Protein AF-A0A8S3K3K1-F1 (afdb_monomer_lite)

Sequence (170 aa):
GIIKNHTYSTDLSIAEFVHVPYSVFINIPDFLLLTAVPNFGFSDADWLAASPTPAGHIALLQGGDCNFAEKSIIVAKYNPLALLFCNDPIFSQPIIFSLAQTNELPALFLPYYLGQLPADAARNPSMNASVHINIDVLNTGTFPVGNMCADTPIEDITKTIVIGSHIDSV

Structure (mmCIF, N/CA/C/O backbone):
data_AF-A0A8S3K3K1-F1
#
_entry.id   AF-A0A8S3K3K1-F1
#
loop_
_atom_site.group_PDB
_atom_site.id
_atom_site.type_symbol
_atom_site.label_atom_id
_atom_site.label_alt_id
_atom_site.label_comp_id
_atom_site.label_asym_id
_atom_site.label_entity_id
_atom_site.label_seq_id
_atom_site.pdbx_PDB_ins_code
_atom_site.Cartn_x
_atom_site.Cartn_y
_atom_site.Cartn_z
_atom_site.occupancy
_atom_site.B_iso_or_equiv
_atom_site.auth_seq_id
_atom_site.auth_comp_id
_atom_site.auth_asym_id
_atom_site.auth_atom_id
_atom_site.pdbx_PDB_model_num
ATOM 1 N N . GLY A 1 1 ? 13.447 -15.127 -12.840 1.00 61.44 1 GLY A N 1
ATOM 2 C CA . GLY A 1 1 ? 13.863 -14.254 -11.724 1.00 61.44 1 GLY A CA 1
ATOM 3 C C . GLY A 1 1 ? 13.961 -15.065 -10.448 1.00 61.44 1 GLY A C 1
ATOM 4 O O . GLY A 1 1 ? 13.522 -16.209 -10.446 1.00 61.44 1 GLY A O 1
ATOM 5 N N . ILE A 1 2 ? 14.541 -14.499 -9.389 1.00 69.69 2 ILE A N 1
ATOM 6 C CA . ILE A 1 2 ? 14.486 -15.084 -8.040 1.00 69.69 2 ILE A CA 1
ATOM 7 C C . ILE A 1 2 ? 13.065 -14.862 -7.511 1.00 69.69 2 ILE A C 1
ATOM 9 O O . ILE A 1 2 ? 12.615 -13.721 -7.475 1.00 69.69 2 ILE A O 1
ATOM 13 N N . ILE A 1 3 ? 12.364 -15.931 -7.131 1.00 73.81 3 ILE A N 1
ATOM 14 C 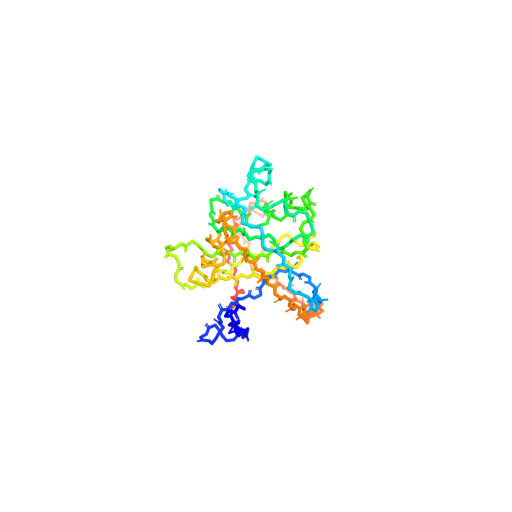CA . ILE A 1 3 ? 11.043 -15.848 -6.493 1.00 73.81 3 ILE A CA 1
ATOM 15 C C . ILE A 1 3 ? 11.252 -15.998 -4.987 1.00 73.81 3 ILE A C 1
ATOM 17 O O . ILE A 1 3 ? 11.910 -16.943 -4.549 1.00 73.81 3 ILE A O 1
ATOM 21 N N . LYS A 1 4 ? 10.711 -15.062 -4.205 1.00 81.25 4 LYS A N 1
ATOM 22 C CA . LYS A 1 4 ? 10.647 -15.144 -2.744 1.00 81.25 4 LYS A CA 1
ATOM 23 C C . LYS A 1 4 ? 9.189 -15.074 -2.315 1.00 81.25 4 LYS A C 1
ATOM 25 O O . LYS A 1 4 ? 8.456 -14.212 -2.789 1.00 81.25 4 LYS A O 1
ATOM 30 N N . ASN A 1 5 ? 8.804 -15.988 -1.434 1.00 82.81 5 ASN A N 1
ATOM 31 C CA . ASN A 1 5 ? 7.484 -16.006 -0.817 1.00 82.81 5 ASN A CA 1
ATOM 32 C C . ASN A 1 5 ? 7.584 -15.350 0.557 1.00 82.81 5 ASN A C 1
ATOM 34 O O . ASN A 1 5 ? 8.574 -15.569 1.255 1.00 82.81 5 ASN A O 1
ATOM 38 N N . HIS A 1 6 ? 6.553 -14.597 0.927 1.00 84.62 6 HIS A N 1
ATOM 39 C CA . HIS A 1 6 ? 6.441 -13.941 2.225 1.00 84.62 6 HIS A CA 1
ATOM 40 C C . HIS A 1 6 ? 5.136 -14.347 2.901 1.00 84.62 6 HIS A C 1
ATOM 42 O O . HIS A 1 6 ? 4.143 -14.616 2.221 1.00 84.62 6 HIS A O 1
ATOM 48 N N . THR A 1 7 ? 5.144 -14.403 4.229 1.00 80.06 7 THR A N 1
ATOM 49 C CA . THR A 1 7 ? 4.053 -14.975 5.024 1.00 80.06 7 THR A CA 1
ATOM 50 C C . THR A 1 7 ? 3.266 -13.901 5.770 1.00 80.06 7 THR A C 1
ATOM 52 O O . THR A 1 7 ? 3.830 -13.100 6.518 1.00 80.06 7 THR A O 1
ATOM 55 N N . TYR A 1 8 ? 1.942 -13.927 5.603 1.00 80.94 8 TYR A N 1
ATOM 56 C CA . TYR A 1 8 ? 1.001 -13.207 6.460 1.00 80.94 8 TYR A CA 1
ATOM 57 C C . TYR A 1 8 ? 0.686 -14.027 7.717 1.00 80.94 8 TYR A C 1
ATOM 59 O O . TYR A 1 8 ? 0.505 -15.242 7.636 1.00 80.94 8 TYR A O 1
ATOM 67 N N . SER A 1 9 ? 0.564 -13.358 8.863 1.00 77.12 9 SER A N 1
ATOM 68 C CA . SER A 1 9 ? 0.055 -13.941 10.106 1.00 77.12 9 SER A CA 1
ATOM 69 C C . SER A 1 9 ? -0.672 -12.875 10.926 1.00 77.12 9 SER A C 1
ATOM 71 O O . SER A 1 9 ? -0.334 -11.695 10.858 1.00 77.12 9 SER A O 1
ATOM 73 N N . THR A 1 10 ? -1.651 -13.287 11.731 1.00 73.81 10 THR A N 1
ATOM 74 C CA . THR A 1 10 ? -2.230 -12.436 12.785 1.00 73.81 10 THR A CA 1
ATOM 75 C C . THR A 1 10 ? -1.318 -12.343 14.012 1.00 73.81 10 THR A C 1
ATOM 77 O O . THR A 1 10 ? -1.485 -11.450 14.832 1.00 73.81 10 THR A O 1
ATOM 80 N N . ASP A 1 11 ? -0.349 -13.254 14.149 1.00 75.06 11 ASP A N 1
ATOM 81 C CA . ASP A 1 11 ? 0.720 -13.168 15.144 1.00 75.06 11 ASP A CA 1
ATOM 82 C C . ASP A 1 11 ? 1.862 -12.299 14.595 1.00 75.06 11 ASP A C 1
ATOM 84 O O . ASP A 1 11 ? 2.607 -12.725 13.704 1.00 75.06 11 ASP A O 1
ATOM 88 N N . LEU A 1 12 ? 2.010 -11.085 15.139 1.00 72.38 12 LEU A N 1
ATOM 89 C CA . LEU A 1 12 ? 3.034 -10.114 14.733 1.00 72.38 12 LEU A CA 1
ATOM 90 C C . LEU A 1 12 ? 4.473 -10.621 14.919 1.00 72.38 12 LEU A C 1
ATOM 92 O O . LEU A 1 12 ? 5.385 -10.078 14.302 1.00 72.38 12 LEU A O 1
ATOM 96 N N . SER A 1 13 ? 4.700 -11.658 15.734 1.00 73.88 13 SER A N 1
ATOM 97 C CA . SER A 1 13 ? 6.027 -12.272 15.875 1.00 73.88 13 SER A CA 1
ATOM 98 C C . SER A 1 13 ? 6.419 -13.154 14.680 1.00 73.88 13 SER A C 1
ATOM 100 O O . SER A 1 13 ? 7.598 -13.466 14.510 1.00 73.88 13 SER A O 1
ATOM 102 N N . ILE A 1 14 ? 5.445 -13.530 13.842 1.00 79.00 14 ILE A N 1
ATOM 103 C CA . ILE A 1 14 ? 5.609 -14.416 12.678 1.00 79.00 14 ILE A CA 1
ATOM 104 C C . ILE A 1 14 ? 5.291 -13.680 11.366 1.00 79.00 14 ILE A C 1
ATOM 106 O O . ILE A 1 14 ? 5.787 -14.058 10.306 1.00 79.00 14 ILE A O 1
ATOM 110 N N . ALA A 1 15 ? 4.461 -12.637 11.415 1.00 79.75 15 ALA A N 1
ATOM 111 C CA . ALA A 1 15 ? 4.045 -11.879 10.241 1.00 79.75 15 ALA A CA 1
ATOM 112 C C . ALA A 1 15 ? 5.223 -11.133 9.585 1.00 79.75 15 ALA A C 1
ATOM 114 O O . ALA A 1 15 ? 5.856 -10.277 10.203 1.00 79.75 15 ALA A O 1
ATOM 115 N N . GLU A 1 16 ? 5.483 -11.395 8.301 1.00 83.69 16 GLU A N 1
ATOM 116 C CA . GLU A 1 16 ? 6.454 -10.617 7.515 1.00 83.69 16 GLU A CA 1
ATOM 117 C C . GLU A 1 16 ? 5.836 -9.342 6.929 1.00 83.69 16 GLU A C 1
ATOM 119 O O . GLU A 1 16 ? 6.555 -8.420 6.557 1.00 83.69 16 GLU A O 1
ATOM 124 N N . PHE A 1 17 ? 4.508 -9.281 6.843 1.00 86.00 17 PHE A N 1
ATOM 125 C CA . PHE A 1 17 ? 3.734 -8.117 6.428 1.00 86.00 17 PHE A CA 1
ATOM 126 C C . PHE A 1 17 ? 2.368 -8.129 7.119 1.00 86.00 17 PHE A C 1
ATOM 128 O O . PHE A 1 17 ? 1.911 -9.176 7.584 1.00 86.00 17 PHE A O 1
ATOM 135 N N . VAL A 1 18 ? 1.706 -6.973 7.176 1.00 84.75 18 VAL A N 1
ATOM 136 C CA . VAL A 1 18 ? 0.403 -6.831 7.838 1.00 84.75 18 VAL A CA 1
ATOM 137 C C . VAL A 1 18 ? -0.683 -6.393 6.863 1.00 84.75 18 VAL A C 1
ATOM 139 O O . VAL A 1 18 ? -0.440 -5.704 5.868 1.00 84.75 18 VAL A O 1
ATOM 142 N N . HIS A 1 19 ? -1.903 -6.829 7.162 1.00 83.94 19 HIS A N 1
ATOM 143 C CA . HIS A 1 19 ? -3.105 -6.388 6.472 1.00 83.94 19 HIS A CA 1
ATOM 144 C C . HIS A 1 19 ? -3.405 -4.932 6.836 1.00 83.94 19 HIS A C 1
ATOM 146 O O . HIS A 1 19 ? -3.263 -4.538 7.994 1.00 83.94 19 HIS A O 1
ATOM 152 N N . VAL A 1 20 ? -3.859 -4.150 5.859 1.00 84.69 20 VAL A N 1
ATOM 153 C CA . VAL A 1 20 ? -4.271 -2.763 6.077 1.00 84.69 20 VAL A CA 1
ATOM 154 C C . VAL A 1 20 ? -5.790 -2.717 6.301 1.00 84.69 20 VAL A C 1
ATOM 156 O O . VAL A 1 20 ? -6.539 -3.073 5.395 1.00 84.69 20 VAL A O 1
ATOM 159 N N . PRO A 1 21 ? -6.287 -2.284 7.473 1.00 83.88 21 PRO A N 1
ATOM 160 C CA . PRO A 1 21 ? -7.703 -2.011 7.701 1.00 83.88 21 PRO A CA 1
ATOM 161 C C . PRO A 1 21 ? -8.346 -1.197 6.568 1.00 83.88 21 PRO A C 1
ATOM 163 O O . PRO A 1 21 ? -7.770 -0.215 6.093 1.00 83.88 21 PRO A O 1
ATOM 166 N N . TYR A 1 22 ? -9.556 -1.608 6.175 1.00 84.56 22 TYR A N 1
ATOM 167 C CA . TYR A 1 22 ? -10.318 -1.092 5.025 1.00 84.56 22 TYR A CA 1
ATOM 168 C C . TYR A 1 22 ? -9.695 -1.363 3.643 1.00 84.56 22 TYR A C 1
ATOM 170 O O . TYR A 1 22 ? -10.140 -0.801 2.645 1.00 84.56 22 TYR A O 1
ATOM 178 N N . SER A 1 23 ? -8.695 -2.244 3.558 1.00 87.75 23 SER A N 1
ATOM 179 C CA . SER A 1 23 ? -8.302 -2.895 2.305 1.00 87.75 23 SER A CA 1
ATOM 180 C C . SER A 1 23 ? -9.440 -3.768 1.768 1.00 87.75 23 SER A C 1
ATOM 182 O O . SER A 1 23 ? -10.241 -4.307 2.537 1.00 87.75 23 SER A O 1
ATOM 184 N N . VAL A 1 24 ? -9.505 -3.919 0.445 1.00 88.44 24 VAL A N 1
ATOM 185 C CA . VAL A 1 24 ? -10.489 -4.777 -0.224 1.00 88.44 24 VAL A CA 1
ATOM 186 C C . VAL A 1 24 ? -9.840 -6.027 -0.818 1.00 88.44 24 VAL A C 1
ATOM 188 O O . VAL A 1 24 ? -8.622 -6.111 -0.985 1.00 88.44 24 VAL A O 1
ATOM 191 N N . PHE A 1 25 ? -10.679 -7.008 -1.142 1.00 89.75 25 PHE A N 1
ATOM 192 C CA . PHE A 1 25 ? -10.269 -8.254 -1.781 1.00 89.75 25 PHE A CA 1
ATOM 193 C C . PHE A 1 25 ? -9.598 -8.015 -3.142 1.00 89.75 25 PHE A C 1
ATOM 195 O O . PHE A 1 25 ? -10.075 -7.217 -3.951 1.00 89.75 25 PHE A O 1
ATOM 202 N N . ILE A 1 26 ? -8.543 -8.781 -3.426 1.00 90.88 26 ILE A N 1
ATOM 203 C CA . ILE A 1 26 ? -7.951 -8.884 -4.763 1.00 90.88 26 ILE A CA 1
ATOM 204 C C . ILE A 1 26 ? -7.406 -10.285 -4.997 1.00 90.88 26 ILE A C 1
ATOM 206 O O . ILE A 1 26 ? -6.728 -10.850 -4.146 1.00 90.88 26 ILE A O 1
ATOM 210 N N . ASN A 1 27 ? -7.651 -10.814 -6.191 1.00 89.56 27 ASN A N 1
ATOM 211 C CA . ASN A 1 27 ? -7.041 -12.048 -6.660 1.00 89.56 27 ASN A CA 1
ATOM 212 C C . ASN A 1 27 ? -6.621 -11.863 -8.117 1.00 89.56 27 ASN A C 1
ATOM 214 O O . ASN A 1 27 ? -7.445 -11.978 -9.026 1.00 89.56 27 ASN A O 1
ATOM 218 N N . ILE A 1 28 ? -5.349 -11.525 -8.325 1.00 86.31 28 ILE A N 1
ATOM 219 C CA . ILE A 1 28 ? -4.774 -11.378 -9.661 1.00 86.31 28 ILE A CA 1
ATOM 220 C C . ILE A 1 28 ? -3.753 -12.496 -9.842 1.00 86.31 28 ILE A C 1
ATOM 222 O O . ILE A 1 28 ? -2.728 -12.446 -9.178 1.00 86.31 28 ILE A O 1
ATOM 226 N N . PRO A 1 29 ? -3.993 -13.485 -10.721 1.00 85.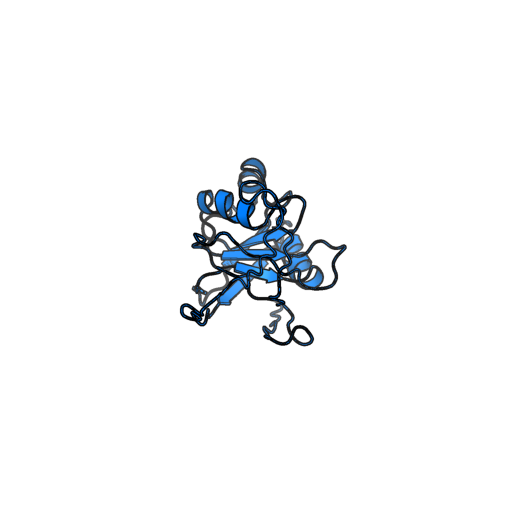88 29 PRO A N 1
ATOM 227 C CA . PRO A 1 29 ? -3.129 -14.664 -10.839 1.00 85.88 29 PRO A CA 1
ATOM 228 C C . PRO A 1 29 ? -1.762 -14.365 -11.478 1.00 85.88 29 PRO A C 1
ATOM 230 O O . PRO A 1 29 ? -0.851 -15.191 -11.403 1.00 85.88 29 PRO A O 1
ATOM 233 N N . ASP A 1 30 ? -1.626 -13.203 -12.116 1.00 90.88 30 ASP A N 1
ATOM 234 C CA . ASP A 1 30 ? -0.437 -12.790 -12.850 1.00 90.88 30 ASP A CA 1
ATOM 235 C C . ASP A 1 30 ? 0.473 -11.877 -12.019 1.00 90.88 30 ASP A C 1
ATOM 237 O O . ASP A 1 30 ? 0.044 -11.147 -11.123 1.00 90.88 30 ASP A O 1
ATOM 241 N N . PHE A 1 31 ? 1.761 -11.869 -12.368 1.00 90.88 31 PHE A N 1
ATOM 242 C CA . PHE A 1 31 ? 2.697 -10.876 -11.853 1.00 90.88 31 PHE A CA 1
ATOM 243 C C . PHE A 1 31 ? 2.436 -9.525 -12.518 1.00 90.88 31 PHE A C 1
ATOM 245 O O . PHE A 1 31 ? 2.598 -9.377 -13.730 1.00 90.88 31 PHE A O 1
ATOM 252 N N . LEU A 1 32 ? 2.095 -8.525 -11.711 1.00 92.19 32 LEU A N 1
ATOM 253 C CA . LEU A 1 32 ? 1.880 -7.157 -12.161 1.00 92.19 32 LEU A CA 1
ATOM 254 C C . LEU A 1 32 ? 3.104 -6.295 -11.907 1.00 92.19 32 LEU A C 1
ATOM 256 O O . LEU A 1 32 ? 3.779 -6.448 -10.889 1.00 92.19 32 LEU A O 1
ATOM 260 N N . LEU A 1 33 ? 3.370 -5.358 -12.816 1.00 93.75 33 LEU A N 1
ATOM 261 C CA . LEU A 1 33 ? 4.440 -4.382 -12.647 1.00 93.75 33 LEU A CA 1
ATOM 262 C C . LEU A 1 33 ? 4.219 -3.531 -11.393 1.00 93.75 33 LEU A C 1
ATOM 264 O O . LEU A 1 33 ? 3.102 -3.118 -11.075 1.00 93.75 33 LEU A O 1
ATOM 268 N N . LEU A 1 34 ? 5.322 -3.269 -10.701 1.00 94.62 34 LEU A N 1
ATOM 269 C CA . LEU A 1 34 ? 5.395 -2.307 -9.617 1.00 94.62 34 LEU A CA 1
ATOM 270 C C . LEU A 1 34 ? 5.700 -0.920 -10.160 1.00 94.62 34 LEU A C 1
ATOM 272 O O . LEU A 1 34 ? 6.581 -0.741 -10.997 1.00 94.62 34 LEU A O 1
ATOM 276 N N . THR A 1 35 ? 5.023 0.065 -9.593 1.00 95.19 35 THR A N 1
ATOM 277 C CA . THR A 1 35 ? 5.328 1.479 -9.758 1.00 95.19 35 THR A CA 1
ATOM 278 C C . THR A 1 35 ? 5.713 2.049 -8.401 1.00 95.19 35 THR A C 1
ATOM 280 O O . THR A 1 35 ? 4.870 2.149 -7.512 1.00 95.19 35 THR A O 1
ATOM 283 N N . ALA A 1 36 ? 6.979 2.422 -8.218 1.00 94.50 36 ALA A N 1
ATOM 284 C CA . ALA A 1 36 ? 7.404 3.120 -7.009 1.00 94.50 36 ALA A CA 1
ATOM 285 C C . ALA A 1 36 ? 7.046 4.606 -7.116 1.00 94.50 36 ALA A C 1
ATOM 287 O O . ALA A 1 36 ? 7.547 5.309 -7.995 1.00 94.50 36 ALA A O 1
ATOM 288 N N . VAL A 1 37 ? 6.201 5.087 -6.206 1.00 93.88 37 VAL A N 1
ATOM 289 C CA . VAL A 1 37 ? 5.794 6.493 -6.168 1.00 93.88 37 VAL A CA 1
ATOM 290 C C . VAL A 1 37 ? 6.839 7.296 -5.376 1.00 93.88 37 VAL A C 1
ATOM 292 O O . VAL A 1 37 ? 7.167 6.919 -4.243 1.00 93.88 37 VAL A O 1
ATOM 295 N N . PRO A 1 38 ? 7.415 8.369 -5.947 1.00 91.44 38 PRO A N 1
ATOM 296 C CA . PRO A 1 38 ? 8.381 9.217 -5.251 1.00 91.44 38 PRO A CA 1
ATOM 297 C C . PRO A 1 38 ? 7.729 10.030 -4.120 1.00 91.44 38 PRO A C 1
ATOM 299 O O . PRO A 1 38 ? 6.508 10.108 -4.017 1.00 91.44 38 PRO A O 1
ATOM 302 N N . ASN A 1 39 ? 8.564 10.606 -3.246 1.00 90.00 39 ASN A N 1
ATOM 303 C CA . ASN A 1 39 ? 8.182 11.522 -2.157 1.00 90.00 39 ASN A CA 1
ATOM 304 C C . ASN A 1 39 ? 6.899 11.120 -1.401 1.00 90.00 39 ASN A C 1
ATOM 306 O O . ASN A 1 39 ? 6.016 11.935 -1.146 1.00 90.00 39 ASN A O 1
ATOM 310 N N . PHE A 1 40 ? 6.785 9.834 -1.056 1.00 88.88 40 PHE A N 1
ATOM 311 C CA . PHE A 1 40 ? 5.686 9.276 -0.259 1.00 88.88 40 PHE A CA 1
ATOM 312 C C . PHE A 1 40 ? 4.291 9.285 -0.916 1.00 88.88 40 PHE A C 1
ATOM 314 O O . PHE A 1 40 ? 3.350 8.793 -0.284 1.00 88.88 40 PHE A O 1
ATOM 321 N N . GLY A 1 41 ? 4.154 9.783 -2.153 1.00 89.44 41 GLY A N 1
ATOM 322 C CA . GLY A 1 41 ? 2.900 9.831 -2.915 1.00 89.44 41 GLY A CA 1
ATOM 323 C C . GLY A 1 41 ? 1.865 10.814 -2.371 1.00 89.44 41 GLY A C 1
ATOM 324 O O . GLY A 1 41 ? 0.668 10.519 -2.401 1.00 89.44 41 GLY A O 1
ATOM 325 N N . PHE A 1 42 ? 2.311 11.953 -1.834 1.00 88.12 42 PHE A N 1
ATOM 326 C CA . PHE A 1 42 ? 1.421 12.917 -1.183 1.00 88.12 42 PHE A CA 1
ATOM 327 C C . PHE A 1 42 ? 0.830 13.956 -2.136 1.00 88.12 42 PHE A C 1
ATOM 329 O O . PHE A 1 42 ? -0.240 14.494 -1.873 1.00 88.12 42 PHE A O 1
ATOM 336 N N . SER A 1 43 ? 1.508 14.265 -3.234 1.00 91.75 43 SER A N 1
ATOM 337 C CA . SER A 1 43 ? 1.069 15.291 -4.175 1.00 91.75 43 SER A CA 1
ATOM 338 C C . SER A 1 43 ? 0.763 14.696 -5.539 1.00 91.75 43 SER A C 1
ATOM 340 O O . SER A 1 43 ? 1.357 13.694 -5.933 1.00 91.75 43 SER A O 1
ATOM 342 N N . ASP A 1 44 ? -0.111 15.346 -6.312 1.00 92.81 44 ASP A N 1
ATOM 343 C CA . ASP A 1 44 ? -0.363 14.943 -7.700 1.00 92.81 44 ASP A CA 1
ATOM 344 C C . ASP A 1 44 ? 0.949 14.915 -8.527 1.00 92.81 44 ASP A C 1
ATOM 346 O O . ASP A 1 44 ? 1.106 14.096 -9.433 1.00 92.81 44 ASP A O 1
ATOM 350 N N . ALA A 1 45 ? 1.930 15.762 -8.183 1.00 94.50 45 ALA A N 1
ATOM 351 C CA . ALA A 1 45 ? 3.250 15.775 -8.814 1.00 94.50 45 ALA A CA 1
ATOM 352 C C . ALA A 1 45 ? 4.031 14.472 -8.587 1.00 94.50 45 ALA A C 1
ATOM 354 O O . ALA A 1 45 ? 4.703 14.005 -9.504 1.00 94.50 45 ALA A O 1
ATOM 355 N N . ASP A 1 46 ? 3.908 13.855 -7.411 1.00 93.81 46 ASP A N 1
ATOM 356 C CA . ASP A 1 46 ? 4.592 12.599 -7.094 1.00 93.81 46 ASP A CA 1
ATOM 357 C C . ASP A 1 46 ? 4.063 11.452 -7.951 1.00 93.81 46 ASP A C 1
ATOM 359 O O . ASP A 1 46 ? 4.824 10.691 -8.545 1.00 93.81 46 ASP A O 1
ATOM 363 N N . TRP A 1 47 ? 2.742 11.369 -8.078 1.00 93.94 47 TRP A N 1
ATOM 364 C CA . TRP A 1 47 ? 2.076 10.359 -8.893 1.00 93.94 47 TRP A CA 1
ATOM 365 C C . TRP A 1 47 ? 2.346 10.533 -10.389 1.00 93.94 47 TRP A C 1
ATOM 367 O O . TRP A 1 47 ? 2.510 9.546 -11.103 1.00 93.94 47 TRP A O 1
ATOM 377 N N . LEU A 1 48 ? 2.428 11.778 -10.865 1.00 94.62 48 LEU A N 1
ATOM 378 C CA . LEU A 1 48 ? 2.789 12.091 -12.250 1.00 94.62 48 LEU A CA 1
ATOM 379 C C . LEU A 1 48 ? 4.274 11.840 -12.550 1.00 94.62 48 LEU A C 1
ATOM 381 O O . LEU A 1 48 ? 4.622 11.562 -13.695 1.00 94.62 48 LEU A O 1
ATOM 385 N N . ALA A 1 49 ? 5.143 11.935 -11.541 1.00 93.94 49 ALA A N 1
ATOM 386 C CA . ALA A 1 49 ? 6.570 11.643 -11.657 1.00 93.94 49 ALA A CA 1
ATOM 387 C C . ALA A 1 49 ? 6.897 10.143 -11.536 1.00 93.94 49 ALA A C 1
ATOM 389 O O . ALA A 1 49 ? 8.041 9.746 -11.772 1.00 93.94 49 ALA A O 1
ATOM 390 N N . ALA A 1 50 ? 5.924 9.307 -11.166 1.00 92.94 50 ALA A N 1
ATOM 391 C CA . ALA A 1 50 ? 6.114 7.871 -11.052 1.00 92.94 50 ALA A CA 1
ATOM 392 C C . ALA A 1 50 ? 6.317 7.225 -12.436 1.00 92.94 50 ALA A C 1
ATOM 394 O O . ALA A 1 50 ? 5.579 7.492 -13.388 1.00 92.94 50 ALA A O 1
ATOM 395 N N . SER A 1 51 ? 7.329 6.361 -12.539 1.00 88.94 51 SER A N 1
ATOM 396 C CA . SER A 1 51 ? 7.676 5.642 -13.766 1.00 88.94 51 SER A CA 1
ATOM 397 C C . SER A 1 51 ? 7.937 4.167 -13.443 1.00 88.94 51 SER A C 1
ATOM 399 O O . SER A 1 51 ? 8.822 3.901 -12.627 1.00 88.94 51 SER A O 1
ATOM 401 N N . PRO A 1 52 ? 7.231 3.208 -14.076 1.00 89.75 52 PRO A N 1
ATOM 402 C CA . PRO A 1 52 ? 6.157 3.399 -15.065 1.00 89.75 52 PRO A CA 1
ATOM 403 C C . PRO A 1 52 ? 4.914 4.089 -14.473 1.00 89.75 52 PRO A C 1
ATOM 405 O O . PRO A 1 52 ? 4.843 4.298 -13.269 1.00 89.75 52 PRO A O 1
ATOM 408 N N . THR A 1 53 ? 3.939 4.482 -15.302 1.00 92.00 53 THR A N 1
ATOM 409 C CA . THR A 1 53 ? 2.723 5.141 -14.791 1.00 92.00 53 THR A CA 1
ATOM 410 C C . THR A 1 53 ? 1.961 4.206 -13.840 1.00 92.00 53 THR A C 1
ATOM 412 O O . THR A 1 53 ? 1.850 3.024 -14.164 1.00 92.00 53 THR A O 1
ATOM 415 N N . PRO A 1 54 ? 1.362 4.694 -12.739 1.00 94.12 54 PRO A N 1
ATOM 416 C CA . PRO A 1 54 ? 0.676 3.839 -11.759 1.00 94.12 54 PRO A CA 1
ATOM 417 C C . PRO A 1 54 ? -0.567 3.105 -12.286 1.00 94.12 54 PRO A C 1
ATOM 419 O O . PRO A 1 54 ? -0.961 2.084 -11.723 1.00 94.12 54 PRO A O 1
ATOM 422 N N . ALA A 1 55 ? -1.195 3.619 -13.347 1.00 95.75 55 ALA A N 1
ATOM 423 C CA . ALA A 1 55 ? -2.438 3.079 -13.886 1.00 95.75 55 ALA A CA 1
ATOM 424 C C . ALA A 1 55 ? -2.279 1.619 -14.337 1.00 95.75 55 ALA A C 1
ATOM 426 O O . ALA A 1 55 ? -1.429 1.310 -15.170 1.00 95.75 55 ALA A O 1
ATOM 427 N N . GLY A 1 56 ? -3.114 0.725 -13.798 1.00 93.50 56 GLY A N 1
ATOM 428 C CA . GLY A 1 56 ? -3.054 -0.709 -14.106 1.00 93.50 56 GLY A CA 1
ATOM 429 C C . GLY A 1 56 ? -1.891 -1.462 -13.442 1.00 93.50 56 GLY A C 1
ATOM 430 O O . GLY A 1 56 ? -1.679 -2.634 -13.742 1.00 93.50 56 GLY A O 1
ATOM 431 N N . HIS A 1 57 ? -1.141 -0.818 -12.545 1.00 94.50 57 HIS A N 1
ATOM 432 C CA . HIS A 1 57 ? 0.010 -1.392 -11.847 1.00 94.50 57 HIS A CA 1
ATOM 433 C C . HIS A 1 57 ? -0.213 -1.455 -10.333 1.00 94.50 57 HIS A C 1
ATOM 435 O O . HIS A 1 57 ? -1.172 -0.901 -9.793 1.00 94.50 57 HIS A O 1
ATOM 441 N N . ILE A 1 58 ? 0.697 -2.133 -9.634 1.00 94.62 58 ILE A N 1
ATOM 442 C CA . ILE A 1 58 ? 0.770 -2.083 -8.174 1.00 94.62 58 ILE A CA 1
ATOM 443 C C . ILE A 1 58 ? 1.577 -0.848 -7.783 1.00 94.62 58 ILE A C 1
ATOM 445 O O . ILE A 1 58 ? 2.757 -0.747 -8.125 1.00 94.62 58 ILE A O 1
ATOM 449 N N . ALA A 1 59 ? 0.966 0.090 -7.064 1.00 95.12 59 ALA A N 1
ATOM 450 C CA . ALA A 1 59 ? 1.671 1.267 -6.574 1.00 95.12 59 ALA A CA 1
ATOM 451 C C . ALA A 1 59 ? 2.351 0.958 -5.236 1.00 95.12 59 ALA A C 1
ATOM 453 O O . ALA A 1 59 ? 1.710 0.492 -4.295 1.00 95.12 59 ALA A O 1
ATOM 454 N N . LEU A 1 60 ? 3.649 1.238 -5.145 1.00 93.88 60 LEU A N 1
ATOM 455 C CA . LEU A 1 60 ? 4.427 1.128 -3.919 1.00 93.88 60 LEU A CA 1
ATOM 456 C C . LEU A 1 60 ? 4.708 2.522 -3.366 1.00 93.88 60 LEU A C 1
ATOM 458 O O . LEU A 1 60 ? 5.327 3.353 -4.033 1.00 93.88 60 LEU A O 1
ATOM 462 N N . LEU A 1 61 ? 4.274 2.756 -2.131 1.00 91.88 61 LEU A N 1
ATOM 463 C CA . LEU A 1 61 ? 4.434 4.011 -1.410 1.00 91.88 61 LEU A CA 1
ATOM 464 C C . LEU A 1 61 ? 5.257 3.788 -0.153 1.00 91.88 61 LEU A C 1
ATOM 466 O O . LEU A 1 61 ? 5.040 2.827 0.574 1.00 91.88 61 LEU A O 1
ATOM 470 N N . GLN A 1 62 ? 6.153 4.713 0.155 1.00 87.31 62 GLN A N 1
ATOM 471 C CA . GLN A 1 62 ? 6.834 4.720 1.444 1.00 87.31 62 GLN A CA 1
ATOM 472 C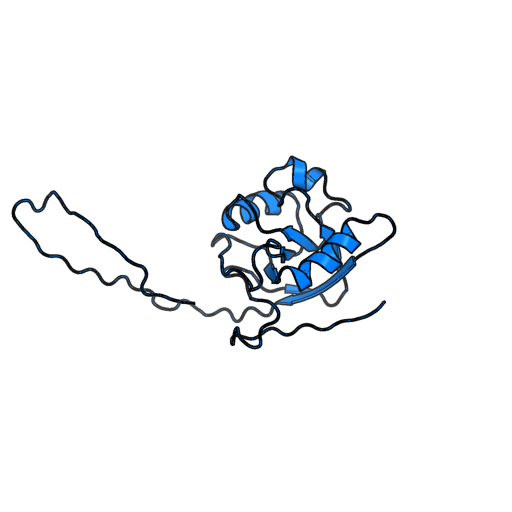 C . GLN A 1 62 ? 5.987 5.475 2.485 1.00 87.31 62 GLN A C 1
ATOM 474 O O . GLN A 1 62 ? 5.304 6.450 2.152 1.00 87.31 62 GLN A O 1
ATOM 479 N N . GLY A 1 63 ? 5.996 5.015 3.736 1.00 79.69 63 GLY A N 1
ATOM 480 C CA . GLY A 1 63 ? 5.503 5.752 4.898 1.00 79.69 63 GLY A CA 1
ATOM 481 C C . GLY A 1 63 ? 6.278 7.059 5.061 1.00 79.69 63 GLY A C 1
ATOM 482 O O . GLY A 1 63 ? 7.435 7.136 4.662 1.00 79.69 63 GLY A O 1
ATOM 483 N N . GLY A 1 64 ? 5.627 8.104 5.567 1.00 77.56 64 GLY A N 1
ATOM 484 C CA . GLY A 1 64 ? 6.227 9.436 5.650 1.00 77.56 64 GLY A CA 1
ATOM 485 C C . GLY A 1 64 ? 5.271 10.461 6.250 1.00 77.56 64 GLY A C 1
ATOM 486 O O . GLY A 1 64 ? 4.328 10.092 6.944 1.00 77.56 64 GLY A O 1
ATOM 487 N N . ASP A 1 65 ? 5.499 11.732 5.927 1.00 71.81 65 ASP A N 1
ATOM 488 C CA . ASP A 1 65 ? 4.954 12.910 6.626 1.00 71.81 65 ASP A CA 1
ATOM 489 C C . ASP A 1 65 ? 3.429 13.128 6.547 1.00 71.81 65 ASP A C 1
ATOM 491 O O . ASP A 1 65 ? 2.921 14.108 7.091 1.00 71.81 65 ASP A O 1
ATOM 495 N N . CYS A 1 66 ? 2.675 12.254 5.880 1.00 74.56 66 CYS A N 1
ATOM 496 C CA . CYS A 1 66 ? 1.230 12.402 5.707 1.00 74.56 66 CYS A CA 1
ATOM 497 C C . CYS A 1 66 ? 0.459 11.132 6.058 1.00 74.56 66 CYS A C 1
ATOM 499 O O . CYS A 1 66 ? 0.978 10.011 6.009 1.00 74.56 66 CYS A O 1
ATOM 501 N N . ASN A 1 67 ? -0.815 11.318 6.406 1.00 80.56 67 ASN A N 1
ATOM 502 C CA . ASN A 1 67 ? -1.668 10.229 6.849 1.00 80.56 67 ASN A CA 1
ATOM 503 C C . ASN A 1 67 ? -1.981 9.282 5.676 1.00 80.56 67 ASN A C 1
ATOM 505 O O . ASN A 1 67 ? -2.329 9.707 4.575 1.00 80.56 67 ASN A O 1
ATOM 509 N N . PHE A 1 68 ? -1.909 7.972 5.918 1.00 81.50 68 PHE A N 1
ATOM 510 C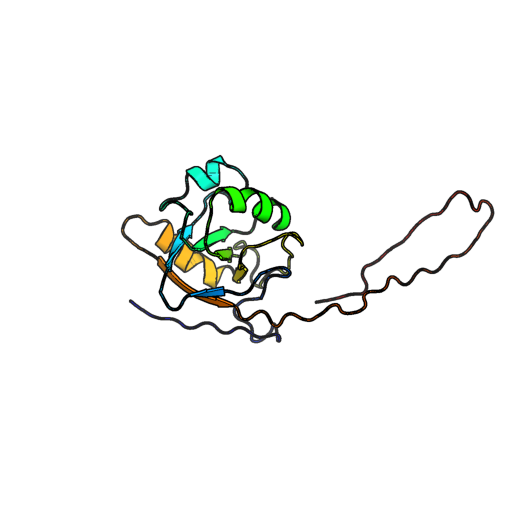 CA . PHE A 1 68 ? -2.265 6.942 4.942 1.00 81.50 68 PHE A CA 1
ATOM 511 C C . PHE A 1 68 ? -3.703 7.075 4.418 1.00 81.50 68 PHE A C 1
ATOM 513 O O . PHE A 1 68 ? -3.950 6.808 3.241 1.00 81.50 68 PHE A O 1
ATOM 520 N N . ALA A 1 69 ? -4.636 7.558 5.245 1.00 79.00 69 ALA A N 1
ATOM 521 C CA . ALA A 1 69 ? -5.996 7.857 4.806 1.00 79.00 69 ALA A CA 1
ATOM 522 C C . ALA A 1 69 ? -6.026 8.942 3.711 1.00 79.00 69 ALA A C 1
ATOM 524 O O . ALA A 1 69 ? -6.764 8.812 2.738 1.00 79.00 69 ALA A O 1
ATOM 525 N N . GLU A 1 70 ? -5.182 9.972 3.799 1.00 82.00 70 GLU A N 1
ATOM 526 C CA . GLU A 1 70 ? -5.099 11.036 2.787 1.00 82.00 70 GLU A CA 1
ATOM 527 C C . GLU A 1 70 ? -4.464 10.524 1.491 1.00 82.00 70 GLU A C 1
ATOM 529 O O . GLU A 1 70 ? -4.950 10.823 0.397 1.00 82.00 70 GLU A O 1
ATOM 534 N N . LYS A 1 71 ? -3.438 9.668 1.602 1.00 82.25 71 LYS A N 1
ATOM 535 C CA . LYS A 1 71 ? -2.834 8.988 0.444 1.00 82.25 71 LYS A CA 1
ATOM 536 C C . LYS A 1 71 ? -3.876 8.193 -0.342 1.00 82.25 71 LYS A C 1
ATOM 538 O O . LYS A 1 71 ? -3.856 8.224 -1.571 1.00 82.25 71 LYS A O 1
ATOM 543 N N . SER A 1 72 ? -4.808 7.542 0.364 1.00 76.38 72 SER A N 1
ATOM 544 C CA . SER A 1 72 ? -5.892 6.747 -0.235 1.00 76.38 72 SER A CA 1
ATOM 545 C C . SER A 1 72 ? -6.886 7.570 -1.072 1.00 76.38 72 SER A C 1
ATOM 547 O O . SER A 1 72 ? -7.508 7.040 -1.989 1.00 76.38 72 SER A O 1
ATOM 549 N N . ILE A 1 73 ? -6.989 8.881 -0.831 1.00 81.69 73 ILE A N 1
ATOM 550 C CA . ILE A 1 73 ? -7.874 9.773 -1.597 1.00 81.69 73 ILE A CA 1
ATOM 551 C C . ILE A 1 73 ? -7.227 10.170 -2.926 1.00 81.69 73 ILE A C 1
ATOM 553 O O . ILE A 1 73 ? -7.874 10.161 -3.972 1.00 81.69 73 ILE A O 1
ATOM 557 N N . ILE A 1 74 ? -5.943 10.532 -2.901 1.00 87.12 74 ILE A N 1
ATOM 558 C CA . ILE A 1 74 ? -5.233 11.001 -4.100 1.00 87.12 74 ILE A CA 1
ATOM 559 C C . ILE A 1 74 ? -4.995 9.844 -5.065 1.00 87.12 74 ILE A C 1
ATOM 561 O O . ILE A 1 74 ? -5.185 9.995 -6.272 1.00 87.12 74 ILE A O 1
ATOM 565 N N . VAL A 1 75 ? -4.629 8.679 -4.533 1.00 89.56 75 VAL A N 1
ATOM 566 C CA . VAL A 1 75 ? -4.275 7.507 -5.333 1.00 89.56 75 VAL A CA 1
ATOM 567 C C . VAL A 1 75 ? -5.387 7.038 -6.271 1.00 89.56 75 VAL A C 1
ATOM 569 O O . VAL A 1 75 ? -5.095 6.598 -7.383 1.00 89.56 75 VAL A O 1
ATOM 572 N N . ALA A 1 76 ? -6.654 7.189 -5.873 1.00 86.81 76 ALA A N 1
ATOM 573 C CA . ALA A 1 76 ? -7.797 6.775 -6.681 1.00 86.81 76 ALA A CA 1
ATOM 574 C C . ALA A 1 76 ? -7.811 7.460 -8.060 1.00 86.81 76 ALA A C 1
ATOM 576 O O . ALA A 1 76 ? -8.221 6.856 -9.043 1.00 86.81 76 ALA A O 1
ATOM 577 N N . LYS A 1 77 ? -7.281 8.687 -8.171 1.00 92.06 77 LYS A N 1
ATOM 578 C CA . LYS A 1 77 ? -7.183 9.421 -9.445 1.00 92.06 77 LYS A CA 1
ATOM 579 C C . LYS A 1 77 ? -6.249 8.757 -10.464 1.00 92.06 77 LYS A C 1
ATOM 581 O O . LYS A 1 77 ? -6.362 9.023 -11.658 1.00 92.06 77 LYS A O 1
ATOM 586 N N . TYR A 1 78 ? -5.305 7.943 -9.994 1.00 95.25 78 TYR A N 1
ATOM 587 C CA . TYR A 1 78 ? -4.230 7.360 -10.799 1.00 95.25 78 TYR A CA 1
ATOM 588 C C . TYR A 1 78 ? -4.469 5.890 -11.153 1.00 95.25 78 TYR A C 1
ATOM 590 O O . TYR A 1 78 ? -3.630 5.286 -11.818 1.00 95.25 78 TYR A O 1
ATOM 598 N N . ASN A 1 79 ? -5.616 5.331 -10.747 1.00 94.38 79 ASN A N 1
ATOM 599 C CA . ASN A 1 79 ? -6.090 3.990 -11.095 1.00 94.38 79 ASN A CA 1
ATOM 600 C C . ASN A 1 79 ? -5.065 2.843 -10.909 1.00 94.38 79 ASN A C 1
ATOM 602 O O . ASN A 1 79 ? -4.937 2.007 -11.815 1.00 94.38 79 ASN A O 1
ATOM 606 N N . PRO A 1 80 ? -4.310 2.759 -9.793 1.00 95.25 80 PRO A N 1
ATOM 607 C CA . PRO A 1 80 ? -3.544 1.549 -9.521 1.00 95.25 80 PRO A CA 1
ATOM 608 C C . PRO A 1 80 ? -4.476 0.380 -9.184 1.00 95.25 80 PRO A C 1
ATOM 610 O O . PRO A 1 80 ? -5.607 0.573 -8.747 1.00 95.25 80 PRO A O 1
ATOM 613 N N . LEU A 1 81 ? -3.980 -0.845 -9.361 1.00 94.75 81 LEU A N 1
ATOM 614 C CA . LEU A 1 81 ? -4.728 -2.068 -9.049 1.00 94.75 81 LEU A CA 1
ATOM 615 C C . LEU A 1 81 ? -4.627 -2.471 -7.576 1.00 94.75 81 LEU A C 1
ATOM 617 O O . LEU A 1 81 ? -5.543 -3.097 -7.055 1.00 94.75 81 LEU A O 1
ATOM 621 N N . ALA A 1 82 ? -3.520 -2.136 -6.913 1.00 93.62 82 ALA A N 1
ATOM 622 C CA . ALA A 1 82 ? -3.351 -2.308 -5.473 1.00 93.62 82 ALA A CA 1
ATOM 623 C C . ALA A 1 82 ? -2.254 -1.384 -4.936 1.00 93.62 82 ALA A C 1
ATOM 625 O O . ALA A 1 82 ? -1.474 -0.803 -5.700 1.00 93.62 82 ALA A O 1
ATOM 626 N N . LEU A 1 83 ? -2.175 -1.311 -3.611 1.00 92.94 83 LEU A N 1
ATOM 627 C CA . LEU A 1 83 ? -1.227 -0.508 -2.857 1.00 92.94 83 LEU A CA 1
ATOM 628 C C . LEU A 1 83 ? -0.320 -1.396 -2.010 1.00 92.94 83 LEU A C 1
ATOM 630 O O . LEU A 1 83 ? -0.776 -2.241 -1.241 1.00 92.94 83 LEU A O 1
ATOM 634 N N . LEU A 1 84 ? 0.981 -1.157 -2.108 1.00 92.56 84 LEU A N 1
ATOM 635 C CA . LEU A 1 84 ? 1.960 -1.652 -1.153 1.00 92.56 84 LEU A CA 1
ATOM 636 C C . LEU A 1 84 ? 2.531 -0.461 -0.408 1.00 92.56 84 LEU A C 1
ATOM 638 O O . LEU A 1 84 ? 3.213 0.385 -0.981 1.00 92.56 84 LEU A O 1
ATOM 642 N N . PHE A 1 85 ? 2.271 -0.403 0.883 1.00 91.31 85 PHE A N 1
ATOM 643 C CA . PHE A 1 85 ? 2.893 0.581 1.746 1.00 91.31 85 PHE A CA 1
ATOM 644 C C . PHE A 1 85 ? 4.151 -0.030 2.350 1.00 91.31 85 PHE A C 1
ATOM 646 O O . PHE A 1 85 ? 4.113 -1.135 2.870 1.00 91.31 85 PHE A O 1
ATOM 653 N N . CYS A 1 86 ? 5.273 0.663 2.260 1.00 89.50 86 CYS A N 1
ATOM 654 C CA . CYS A 1 86 ? 6.546 0.266 2.838 1.00 89.50 86 CYS A CA 1
ATOM 655 C C . CYS A 1 86 ? 6.854 1.176 4.019 1.00 89.50 86 CYS A C 1
ATOM 657 O O . CYS A 1 86 ? 6.630 2.382 3.941 1.00 89.50 86 CYS A O 1
ATOM 659 N N . ASN A 1 87 ? 7.388 0.621 5.098 1.00 86.19 87 ASN A N 1
ATOM 660 C CA . ASN A 1 87 ? 7.765 1.420 6.251 1.00 86.19 87 ASN A CA 1
ATOM 661 C C . ASN A 1 87 ? 8.912 2.403 5.970 1.00 86.19 87 ASN A C 1
ATOM 663 O O . ASN A 1 87 ? 9.682 2.222 5.030 1.00 86.19 87 ASN A O 1
ATOM 667 N N . ASP A 1 88 ? 9.048 3.424 6.813 1.00 80.62 88 ASP A N 1
ATOM 668 C CA . ASP A 1 88 ? 10.249 4.264 6.828 1.00 80.62 88 ASP A CA 1
ATOM 669 C C . ASP A 1 88 ? 11.443 3.475 7.427 1.00 80.62 88 ASP A C 1
ATOM 671 O O . ASP A 1 88 ? 11.229 2.659 8.331 1.00 80.62 88 ASP A O 1
ATOM 675 N N . PRO A 1 89 ? 12.690 3.668 6.938 1.00 80.06 89 PRO A N 1
ATOM 676 C CA . PRO A 1 89 ? 13.887 2.972 7.430 1.00 80.06 89 PRO A CA 1
ATOM 677 C C . PRO A 1 89 ? 14.124 3.055 8.940 1.00 80.06 89 PRO A C 1
ATOM 679 O O . PRO A 1 89 ? 14.822 2.201 9.487 1.00 80.06 89 PRO A O 1
ATOM 682 N N . ILE A 1 90 ? 13.577 4.064 9.618 1.00 79.94 90 ILE A N 1
ATOM 683 C CA . ILE A 1 90 ? 13.728 4.248 11.065 1.00 79.94 90 ILE A CA 1
ATOM 684 C C . ILE A 1 90 ? 12.901 3.209 11.846 1.00 79.94 90 ILE A C 1
ATOM 686 O O . ILE A 1 90 ? 13.228 2.886 12.990 1.00 79.94 90 ILE A O 1
ATOM 690 N N . PHE A 1 91 ? 11.864 2.630 11.234 1.00 73.81 91 PHE A N 1
ATOM 691 C CA . PHE A 1 91 ? 10.979 1.665 11.877 1.00 73.81 91 PHE A CA 1
ATOM 692 C C . PHE A 1 91 ? 11.261 0.233 11.403 1.00 73.81 91 PHE A C 1
ATOM 694 O O . PHE A 1 91 ? 11.077 -0.132 10.241 1.00 73.81 91 PHE A O 1
ATOM 701 N N . SER A 1 92 ? 11.672 -0.619 12.343 1.00 69.44 92 SER A N 1
ATOM 702 C CA . SER A 1 92 ? 12.012 -2.022 12.077 1.00 69.44 92 SER A CA 1
ATOM 703 C C . SER A 1 92 ? 10.800 -2.955 11.996 1.00 69.44 92 SER A C 1
ATOM 705 O O . SER A 1 92 ? 10.896 -4.015 11.379 1.00 69.44 92 SER A O 1
ATOM 707 N N . GLN A 1 93 ? 9.663 -2.573 12.586 1.00 69.44 93 GLN A N 1
ATOM 708 C CA . GLN A 1 93 ? 8.425 -3.358 12.593 1.00 69.44 93 GLN A CA 1
ATOM 709 C C . GLN A 1 93 ? 7.328 -2.688 11.769 1.00 69.44 93 GLN A C 1
ATOM 711 O O . GLN A 1 93 ? 7.298 -1.460 11.731 1.00 69.44 93 GLN A O 1
ATOM 716 N N . PRO A 1 94 ? 6.418 -3.459 11.144 1.00 67.69 94 PRO A N 1
ATOM 717 C CA . PRO A 1 94 ? 5.237 -2.921 10.484 1.00 67.69 94 PRO A CA 1
ATOM 718 C C . PRO A 1 94 ? 4.485 -1.896 11.349 1.00 67.69 94 PRO A C 1
ATOM 720 O O . PRO A 1 94 ? 4.158 -2.188 12.496 1.00 67.69 94 PRO A O 1
ATOM 723 N N . ILE A 1 95 ? 4.203 -0.705 10.811 1.00 71.62 95 ILE A N 1
ATOM 724 C CA . ILE A 1 95 ? 3.330 0.266 11.479 1.00 71.62 95 ILE A CA 1
ATOM 725 C C . ILE A 1 95 ? 1.890 -0.099 11.153 1.00 71.62 95 ILE A C 1
ATOM 727 O O . ILE A 1 95 ? 1.542 -0.352 9.999 1.00 71.62 95 ILE A O 1
ATOM 731 N N . ILE A 1 96 ? 1.050 -0.086 12.179 1.00 68.88 96 ILE A N 1
ATOM 732 C CA . ILE A 1 96 ? -0.381 -0.297 12.026 1.00 68.88 96 ILE A CA 1
ATOM 733 C C . ILE A 1 96 ? -1.035 1.054 11.733 1.00 68.88 96 ILE A C 1
ATOM 735 O O . ILE A 1 96 ? -0.874 2.012 12.486 1.00 68.88 96 ILE A O 1
ATOM 739 N N . PHE A 1 97 ? -1.779 1.134 10.636 1.00 76.25 97 PHE A N 1
ATOM 740 C CA . PHE A 1 97 ? -2.604 2.289 10.285 1.00 76.25 97 PHE A CA 1
ATOM 741 C C . PHE A 1 97 ? -3.897 1.825 9.626 1.00 76.25 97 PHE A C 1
ATOM 743 O O . PHE A 1 97 ? -4.084 0.636 9.413 1.00 76.25 97 PHE A O 1
ATOM 750 N N . SER A 1 98 ? -4.776 2.757 9.266 1.00 77.44 98 SER A N 1
ATOM 751 C CA . SER A 1 98 ? -5.977 2.471 8.477 1.00 77.44 98 SER A CA 1
ATOM 752 C C . SER A 1 98 ? -6.057 3.346 7.226 1.00 77.44 98 SER A C 1
ATOM 754 O O . SER A 1 98 ? -5.545 4.468 7.203 1.00 77.44 98 SER A O 1
ATOM 756 N N . LEU A 1 99 ? -6.680 2.818 6.170 1.00 83.44 99 LEU A N 1
ATOM 757 C CA . 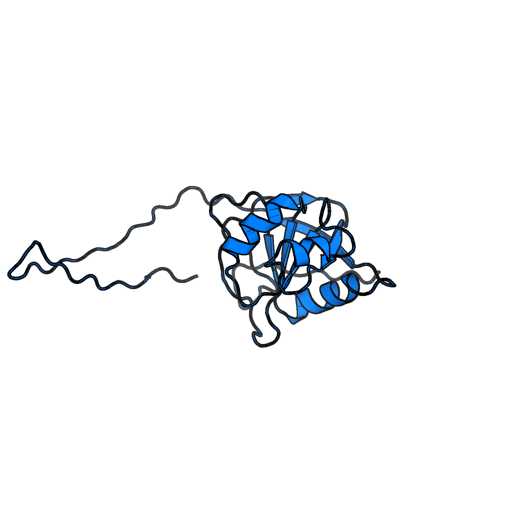LEU A 1 99 ? -7.123 3.635 5.037 1.00 83.44 99 LEU A CA 1
ATOM 758 C C . LEU A 1 99 ? -8.447 4.328 5.381 1.00 83.44 99 LEU A C 1
ATOM 760 O O . LEU A 1 99 ? -9.028 4.103 6.444 1.00 83.44 99 LEU A O 1
ATOM 764 N N . ALA A 1 100 ? -8.942 5.181 4.486 1.00 82.44 100 ALA A N 1
ATOM 765 C CA . ALA A 1 100 ? -10.295 5.703 4.628 1.00 82.44 100 ALA A CA 1
ATOM 766 C C . ALA A 1 100 ? -11.326 4.557 4.570 1.00 82.44 100 ALA A C 1
ATOM 768 O O . ALA A 1 100 ? -11.158 3.607 3.812 1.00 82.44 100 ALA A O 1
ATOM 769 N N . GLN A 1 101 ? -12.432 4.666 5.314 1.00 80.94 101 GLN A N 1
ATOM 770 C CA . GLN A 1 101 ? -13.518 3.667 5.282 1.00 80.94 101 GLN A CA 1
ATOM 771 C C . GLN A 1 101 ? -14.137 3.489 3.889 1.00 80.94 101 GLN A C 1
ATOM 773 O O . GLN A 1 101 ? -14.687 2.439 3.582 1.00 80.94 101 GLN A O 1
ATOM 778 N N . THR A 1 102 ? -14.050 4.521 3.053 1.00 82.50 102 THR A N 1
ATOM 779 C CA . THR A 1 102 ? -14.523 4.530 1.664 1.00 82.50 102 THR A CA 1
ATOM 780 C C . THR A 1 102 ? -13.465 4.038 0.674 1.00 82.50 102 THR A C 1
ATOM 782 O O . THR A 1 102 ? -13.591 4.289 -0.519 1.00 82.50 102 THR A O 1
ATOM 785 N N . ASN A 1 103 ? -12.375 3.433 1.148 1.00 86.44 103 ASN A N 1
ATOM 786 C CA . ASN A 1 103 ? -11.324 2.920 0.285 1.00 86.44 103 ASN A CA 1
ATOM 787 C C . ASN A 1 103 ? -11.826 1.730 -0.547 1.00 86.44 103 ASN A C 1
ATOM 789 O O . ASN A 1 103 ? -12.389 0.776 -0.019 1.00 86.44 103 ASN A O 1
ATOM 793 N N . GLU A 1 104 ? -11.555 1.780 -1.847 1.00 88.38 104 GLU A N 1
ATOM 794 C CA . GLU A 1 104 ? -11.903 0.726 -2.807 1.00 88.38 104 GLU A CA 1
ATOM 795 C C . GLU A 1 104 ? -10.661 -0.016 -3.322 1.00 88.38 104 GLU A C 1
ATOM 797 O O . GLU A 1 104 ? -10.764 -0.860 -4.209 1.00 88.38 104 GLU A O 1
ATOM 802 N N . LEU A 1 105 ? -9.472 0.303 -2.792 1.00 90.62 105 LEU A N 1
ATOM 803 C CA . LEU A 1 105 ? -8.211 -0.255 -3.268 1.00 90.62 105 LEU A CA 1
ATOM 804 C C . LEU A 1 105 ? -7.667 -1.357 -2.348 1.00 90.62 105 LEU A C 1
ATOM 806 O O . LEU A 1 105 ? -7.580 -1.173 -1.131 1.00 90.62 105 LEU A O 1
ATOM 810 N N . PRO A 1 106 ? -7.236 -2.494 -2.906 1.00 92.00 106 PRO A N 1
ATOM 811 C CA . PRO A 1 106 ? -6.525 -3.515 -2.153 1.00 92.00 106 PRO A CA 1
ATOM 812 C C . PRO A 1 106 ? -5.194 -2.955 -1.647 1.00 92.00 106 PRO A C 1
ATOM 814 O O . PRO A 1 106 ? -4.474 -2.289 -2.392 1.00 92.00 106 PRO A O 1
ATOM 817 N N . ALA A 1 107 ? -4.848 -3.221 -0.392 1.00 91.25 107 ALA A N 1
ATOM 818 C CA . ALA A 1 107 ? -3.649 -2.693 0.242 1.00 91.25 107 ALA A CA 1
ATOM 819 C C . ALA A 1 107 ? -3.003 -3.657 1.248 1.00 91.25 107 ALA A C 1
ATOM 821 O O . ALA A 1 107 ? -3.684 -4.313 2.039 1.00 91.25 107 ALA A O 1
ATOM 822 N N . LEU A 1 108 ? -1.668 -3.676 1.256 1.00 90.38 108 LEU A N 1
ATOM 823 C CA . LEU A 1 108 ? -0.837 -4.359 2.251 1.00 90.38 108 LEU A CA 1
ATOM 824 C C . LEU A 1 108 ? 0.228 -3.409 2.802 1.00 90.38 108 LEU A C 1
ATOM 826 O O . LEU A 1 108 ? 0.656 -2.477 2.115 1.00 90.38 108 LEU A O 1
ATOM 830 N N . PHE A 1 109 ? 0.690 -3.681 4.023 1.00 89.06 109 PHE A N 1
ATOM 831 C CA . PHE A 1 109 ? 1.812 -2.971 4.624 1.00 89.06 109 PHE A CA 1
ATOM 832 C C . PHE A 1 109 ? 3.017 -3.883 4.823 1.00 89.06 109 PHE A C 1
ATOM 834 O O . PHE A 1 109 ? 2.935 -4.925 5.472 1.00 89.06 109 PHE A O 1
ATOM 841 N N . LEU A 1 110 ? 4.153 -3.444 4.299 1.00 89.25 110 LEU A N 1
ATOM 842 C CA . LEU A 1 110 ? 5.432 -4.126 4.302 1.00 89.25 110 LEU A CA 1
ATOM 843 C C . LEU A 1 110 ? 6.399 -3.424 5.271 1.00 89.25 110 LEU A C 1
ATOM 845 O O . LEU A 1 110 ? 6.484 -2.191 5.280 1.00 89.25 110 LEU A O 1
ATOM 849 N N . PRO A 1 111 ? 7.204 -4.171 6.041 1.00 87.69 111 PRO A N 1
ATOM 850 C CA . PRO A 1 111 ? 8.347 -3.600 6.739 1.00 87.69 111 PRO A CA 1
ATOM 851 C C . PRO A 1 111 ? 9.377 -3.067 5.734 1.00 87.69 111 PRO A C 1
ATOM 853 O O . PRO A 1 111 ? 9.438 -3.516 4.585 1.00 87.69 111 PRO A O 1
ATOM 856 N N . TYR A 1 112 ? 10.227 -2.137 6.184 1.00 87.44 112 TYR A N 1
ATOM 857 C CA . TYR A 1 112 ? 11.189 -1.449 5.317 1.00 87.44 112 TYR A CA 1
ATOM 858 C C . TYR A 1 112 ? 12.050 -2.422 4.499 1.00 87.44 112 TYR A C 1
ATOM 860 O O . TYR A 1 112 ? 12.155 -2.293 3.283 1.00 87.44 112 TYR A O 1
ATOM 868 N N . TYR A 1 113 ? 12.611 -3.451 5.143 1.00 86.75 113 TYR A N 1
ATOM 869 C CA . TYR A 1 113 ? 13.489 -4.413 4.469 1.00 86.75 113 TYR A CA 1
ATOM 870 C C . TYR A 1 113 ? 12.790 -5.180 3.335 1.00 86.75 113 TYR A C 1
ATOM 872 O O . TYR A 1 113 ? 13.451 -5.605 2.386 1.00 86.75 113 TYR A O 1
ATOM 880 N N . LEU A 1 114 ? 11.469 -5.363 3.431 1.00 88.31 114 LEU A N 1
ATOM 881 C CA . LEU A 1 114 ? 10.681 -6.105 2.458 1.00 88.31 114 LEU A CA 1
ATOM 882 C C . LEU A 1 114 ? 10.230 -5.215 1.298 1.00 88.31 114 LEU A C 1
ATOM 884 O O . LEU A 1 114 ? 10.246 -5.654 0.151 1.00 88.31 114 LEU A O 1
ATOM 888 N N . GLY A 1 115 ? 9.853 -3.965 1.578 1.00 88.69 115 GLY A N 1
ATOM 889 C CA . GLY A 1 115 ? 9.401 -3.031 0.547 1.00 88.69 115 GLY A CA 1
ATOM 890 C C . GLY A 1 115 ? 10.528 -2.266 -0.156 1.00 88.69 115 GLY A C 1
ATOM 891 O O . GLY A 1 115 ? 10.368 -1.897 -1.316 1.00 88.69 115 GLY A O 1
ATOM 892 N N . GLN A 1 116 ? 11.687 -2.066 0.479 1.00 89.56 116 GLN A N 1
ATOM 893 C CA . GLN A 1 116 ? 12.781 -1.276 -0.099 1.00 89.56 116 GLN A CA 1
ATOM 894 C C . GLN A 1 116 ? 13.400 -1.942 -1.334 1.00 89.56 116 GLN A C 1
ATOM 896 O O . GLN A 1 116 ? 13.600 -1.292 -2.355 1.00 89.56 116 GLN A O 1
ATOM 901 N N . LEU A 1 117 ? 13.668 -3.249 -1.274 1.00 88.00 117 LEU A N 1
ATOM 902 C CA . LEU A 1 117 ? 14.277 -3.982 -2.387 1.00 88.00 117 LEU A CA 1
ATOM 903 C C . LEU A 1 117 ? 13.429 -3.941 -3.678 1.00 88.00 117 LEU A C 1
ATOM 905 O O . LEU A 1 117 ? 13.981 -3.608 -4.730 1.00 88.00 117 LEU A O 1
ATOM 909 N N . PRO A 1 118 ? 12.111 -4.232 -3.650 1.00 89.19 118 PRO A N 1
ATOM 910 C CA . PRO A 1 118 ? 11.268 -4.059 -4.828 1.00 89.19 118 PRO A CA 1
ATOM 911 C C . PRO A 1 118 ? 11.085 -2.586 -5.216 1.00 89.19 118 PRO A C 1
ATOM 913 O O . PRO A 1 118 ? 10.980 -2.307 -6.408 1.00 89.19 118 PRO A O 1
ATOM 916 N N . ALA A 1 119 ? 11.097 -1.642 -4.267 1.00 90.12 119 ALA A N 1
ATOM 917 C CA . ALA A 1 119 ? 11.036 -0.214 -4.582 1.00 90.12 119 ALA A CA 1
ATOM 918 C C . ALA A 1 119 ? 12.263 0.254 -5.378 1.00 90.12 119 ALA A C 1
ATOM 920 O O . ALA A 1 119 ? 12.115 0.943 -6.384 1.00 90.12 119 ALA A O 1
ATOM 921 N N . ASP A 1 120 ? 13.468 -0.154 -4.981 1.00 90.00 120 ASP A N 1
ATOM 922 C CA . ASP A 1 120 ? 14.706 0.202 -5.682 1.00 90.00 120 ASP A CA 1
ATOM 923 C C . ASP A 1 120 ? 14.782 -0.439 -7.066 1.00 90.00 120 ASP A C 1
ATOM 925 O O . ASP A 1 120 ? 15.185 0.209 -8.034 1.00 90.00 120 ASP A O 1
ATOM 929 N N . ALA A 1 121 ? 14.324 -1.687 -7.186 1.00 89.62 121 ALA A N 1
ATOM 930 C CA . ALA A 1 121 ? 14.207 -2.354 -8.476 1.00 89.62 121 ALA A CA 1
ATOM 931 C C . ALA A 1 121 ? 13.170 -1.678 -9.391 1.00 89.62 121 ALA A C 1
ATOM 933 O O . ALA A 1 121 ? 13.414 -1.584 -10.588 1.00 89.62 121 ALA A O 1
ATOM 934 N N . ALA A 1 122 ? 12.054 -1.179 -8.850 1.00 90.12 122 ALA A N 1
ATOM 935 C CA . ALA A 1 122 ? 11.042 -0.448 -9.616 1.00 90.12 122 ALA A CA 1
ATOM 936 C C . ALA A 1 122 ? 11.504 0.960 -10.040 1.00 90.12 122 ALA A C 1
ATOM 938 O O . ALA A 1 122 ? 11.090 1.447 -11.085 1.00 90.12 122 ALA A O 1
ATOM 939 N N . ARG A 1 123 ? 12.369 1.617 -9.253 1.00 88.50 123 ARG A N 1
ATOM 940 C CA . ARG A 1 123 ? 12.944 2.938 -9.586 1.00 88.50 123 ARG A CA 1
ATOM 941 C C . ARG A 1 123 ? 14.080 2.863 -10.603 1.00 88.50 123 ARG A C 1
ATOM 943 O O . ARG A 1 123 ? 14.410 3.871 -11.225 1.00 88.50 123 ARG A O 1
ATOM 950 N N . ASN A 1 124 ? 14.726 1.707 -10.740 1.00 87.75 124 ASN A N 1
ATOM 951 C CA . ASN A 1 124 ? 15.835 1.535 -11.666 1.00 87.75 124 ASN A CA 1
ATOM 952 C C . ASN A 1 124 ? 15.301 1.246 -13.080 1.00 87.75 124 ASN A C 1
ATOM 954 O O . ASN A 1 124 ? 14.776 0.163 -13.296 1.00 87.75 124 ASN A O 1
ATOM 958 N N . PRO A 1 125 ? 15.512 2.123 -14.080 1.00 81.69 125 PRO A N 1
ATOM 959 C CA . PRO A 1 125 ? 14.969 1.938 -15.431 1.00 81.69 125 PRO A CA 1
ATOM 960 C C . PRO A 1 125 ? 15.558 0.737 -16.190 1.00 81.69 125 PRO A C 1
ATOM 962 O O . PRO A 1 125 ? 15.034 0.347 -17.229 1.00 81.69 125 PRO A O 1
ATOM 965 N N . SER A 1 126 ? 16.663 0.161 -15.705 1.00 84.56 126 SER A N 1
ATOM 966 C CA . SER A 1 126 ? 17.272 -1.055 -16.269 1.00 84.56 126 SER A CA 1
ATOM 967 C C . SER A 1 126 ? 16.756 -2.338 -15.611 1.00 84.56 126 SER A C 1
ATOM 969 O O . SER A 1 126 ? 17.157 -3.436 -15.996 1.00 84.56 126 SER A O 1
ATOM 971 N N . MET A 1 127 ? 15.911 -2.209 -14.590 1.00 84.62 127 MET A N 1
ATOM 972 C CA . MET A 1 127 ? 15.300 -3.308 -13.859 1.00 84.62 127 MET A CA 1
ATOM 973 C C . MET A 1 127 ? 13.783 -3.150 -13.900 1.00 84.62 127 MET A C 1
ATOM 975 O O . MET A 1 127 ? 13.260 -2.062 -14.084 1.00 84.62 127 MET A O 1
ATOM 979 N N . ASN A 1 128 ? 13.072 -4.256 -13.725 1.00 81.56 128 ASN A N 1
ATOM 980 C CA . ASN A 1 128 ? 11.637 -4.232 -13.493 1.00 81.56 128 ASN A CA 1
ATOM 981 C C . ASN A 1 128 ? 11.359 -5.066 -12.250 1.00 81.56 128 ASN A C 1
ATOM 983 O O . ASN A 1 128 ? 11.959 -6.129 -12.060 1.00 81.56 128 ASN A O 1
ATOM 987 N N . ALA A 1 129 ? 10.437 -4.590 -11.424 1.00 89.56 129 ALA A N 1
ATOM 988 C CA . ALA A 1 129 ? 9.894 -5.355 -10.319 1.00 89.56 129 ALA A CA 1
ATOM 989 C C . ALA A 1 129 ? 8.434 -5.687 -10.622 1.00 89.56 129 ALA A C 1
ATOM 991 O O . ALA A 1 129 ? 7.694 -4.873 -11.179 1.00 89.56 129 ALA A O 1
ATOM 992 N N . SER A 1 130 ? 8.022 -6.896 -10.265 1.00 91.12 130 SER A N 1
ATOM 993 C CA . SER A 1 130 ? 6.636 -7.323 -10.397 1.00 91.12 130 SER A CA 1
ATOM 994 C C . SER A 1 130 ? 6.223 -8.126 -9.178 1.00 91.12 130 SER A C 1
ATOM 996 O O . SER A 1 130 ? 7.050 -8.820 -8.585 1.00 91.12 130 SER A O 1
ATOM 998 N N . VAL A 1 131 ? 4.951 -8.030 -8.806 1.00 89.69 131 VAL A N 1
ATOM 999 C CA . VAL A 1 131 ? 4.385 -8.709 -7.638 1.00 89.69 131 VAL A CA 1
ATOM 1000 C C . VAL A 1 131 ? 3.125 -9.437 -8.058 1.00 89.69 131 VAL A C 1
ATOM 1002 O O . VAL A 1 131 ? 2.323 -8.924 -8.834 1.00 89.69 131 VAL A O 1
ATOM 1005 N N . HIS A 1 132 ? 2.969 -10.637 -7.521 1.00 90.25 132 HIS A N 1
ATOM 1006 C CA . HIS A 1 132 ? 1.707 -11.352 -7.495 1.00 90.25 132 HIS A CA 1
ATOM 1007 C C . HIS A 1 132 ? 1.091 -11.126 -6.110 1.00 90.25 132 HIS A C 1
ATOM 1009 O O . HIS A 1 132 ? 1.720 -11.444 -5.099 1.00 90.25 132 HIS A O 1
ATOM 1015 N N . ILE A 1 133 ? -0.100 -10.527 -6.065 1.00 87.06 133 ILE A N 1
ATOM 1016 C CA . ILE A 1 133 ? -0.806 -10.201 -4.825 1.00 87.06 133 ILE A CA 1
ATOM 1017 C C . ILE A 1 133 ? -2.135 -10.947 -4.798 1.00 87.06 133 ILE A C 1
ATOM 1019 O O . ILE A 1 133 ? -2.941 -10.841 -5.722 1.00 87.06 133 ILE A O 1
ATOM 1023 N N . ASN A 1 134 ? -2.367 -11.639 -3.689 1.00 88.62 134 ASN A N 1
ATOM 1024 C CA . ASN A 1 134 ? -3.660 -12.186 -3.324 1.00 88.62 134 ASN A CA 1
ATOM 1025 C C . ASN A 1 134 ? -3.997 -11.682 -1.917 1.00 88.62 134 ASN A C 1
ATOM 1027 O O . ASN A 1 134 ? -3.248 -11.946 -0.975 1.00 88.62 134 ASN A O 1
ATOM 1031 N N . ILE A 1 135 ? -5.086 -10.926 -1.795 1.00 87.81 135 ILE A N 1
ATOM 1032 C CA . ILE A 1 135 ? -5.627 -10.482 -0.512 1.00 87.81 135 ILE A CA 1
ATOM 1033 C C . ILE A 1 135 ? -7.006 -11.101 -0.386 1.00 87.81 135 ILE A C 1
ATOM 1035 O O . ILE A 1 135 ? -7.968 -10.642 -1.004 1.00 87.81 135 ILE A O 1
ATOM 1039 N N . ASP A 1 136 ? -7.085 -12.125 0.452 1.00 83.69 136 ASP A N 1
ATOM 1040 C CA . ASP A 1 136 ? -8.353 -12.675 0.891 1.00 83.69 136 ASP A CA 1
ATOM 1041 C C . ASP A 1 136 ? -8.780 -11.936 2.160 1.00 83.69 136 ASP A C 1
ATOM 1043 O O . ASP A 1 136 ? -8.289 -12.201 3.262 1.00 83.69 136 ASP A O 1
ATOM 1047 N N . VAL A 1 137 ? -9.630 -10.923 1.993 1.00 72.44 137 VAL A N 1
ATOM 1048 C CA . VAL A 1 137 ? -10.207 -10.219 3.135 1.00 72.44 137 VAL A CA 1
ATOM 1049 C C . VAL A 1 137 ? -11.385 -11.054 3.612 1.00 72.44 137 VAL A C 1
ATOM 1051 O O . VAL A 1 137 ? -12.463 -11.028 3.014 1.00 72.44 137 VAL A O 1
ATOM 1054 N N . LEU A 1 138 ? -11.196 -11.775 4.719 1.00 63.28 138 LEU A N 1
ATOM 1055 C CA . LEU A 1 138 ? -12.322 -12.240 5.521 1.00 63.28 138 LEU A CA 1
ATOM 1056 C C . LEU A 1 138 ? -13.090 -10.990 5.931 1.00 63.28 138 LEU A C 1
ATOM 1058 O O . LEU A 1 138 ? -12.648 -10.244 6.802 1.00 63.28 138 LEU A O 1
ATOM 1062 N N . ASN A 1 139 ? -14.204 -10.737 5.248 1.00 51.34 139 ASN A N 1
ATOM 1063 C CA . ASN A 1 139 ? -15.120 -9.664 5.579 1.00 51.34 139 ASN A CA 1
ATOM 1064 C C . ASN A 1 139 ? -15.652 -9.974 6.982 1.00 51.34 139 ASN A C 1
ATOM 1066 O O . ASN A 1 139 ? -16.600 -10.747 7.148 1.00 51.34 139 ASN A O 1
ATOM 1070 N N . THR A 1 140 ? -14.965 -9.473 8.007 1.00 49.69 140 THR A N 1
ATOM 1071 C CA . THR A 1 140 ? -15.426 -9.556 9.380 1.00 49.69 140 THR A CA 1
ATOM 1072 C C . THR A 1 140 ? -16.650 -8.668 9.403 1.00 49.69 140 THR A C 1
ATOM 1074 O O . THR A 1 140 ? -16.558 -7.443 9.387 1.00 49.69 140 THR A O 1
ATOM 1077 N N . GLY A 1 141 ? -17.822 -9.300 9.293 1.00 50.69 141 GLY A N 1
ATOM 1078 C CA . GLY A 1 141 ? -19.096 -8.599 9.326 1.00 50.69 141 GLY A CA 1
ATOM 1079 C C . GLY A 1 141 ? -19.145 -7.628 10.504 1.00 50.69 141 GLY A C 1
ATOM 1080 O O . GLY A 1 141 ? -18.356 -7.727 11.443 1.00 50.69 141 GLY A O 1
ATOM 1081 N N . THR A 1 142 ? -20.079 -6.682 10.462 1.00 53.94 142 THR A N 1
ATOM 1082 C CA . THR A 1 142 ? -20.247 -5.669 11.511 1.00 53.94 142 THR A CA 1
ATOM 1083 C C . THR A 1 142 ? -20.132 -6.283 12.906 1.00 53.94 142 THR A C 1
ATOM 1085 O O . THR A 1 142 ? -20.989 -7.072 13.309 1.00 53.94 142 THR A O 1
ATOM 1088 N N . PHE A 1 143 ? -19.077 -5.926 13.635 1.00 63.47 143 PHE A N 1
ATOM 1089 C CA . PHE A 1 143 ? -18.915 -6.285 15.035 1.00 63.47 143 PHE A CA 1
ATOM 1090 C C . PHE A 1 143 ? -19.322 -5.088 15.901 1.00 63.47 143 PHE A C 1
ATOM 1092 O O . PHE A 1 143 ? -19.072 -3.940 15.525 1.00 63.47 143 PHE A O 1
ATOM 1099 N N . PRO A 1 144 ? -20.001 -5.318 17.036 1.00 72.25 144 PRO A N 1
ATOM 1100 C CA . PRO A 1 144 ? -20.430 -4.232 17.898 1.00 72.25 144 PRO A CA 1
ATOM 1101 C C . PRO A 1 144 ? -19.206 -3.564 18.530 1.00 72.25 144 PRO A C 1
ATOM 1103 O O . PRO A 1 144 ? -18.503 -4.165 19.338 1.00 72.25 144 PRO A O 1
ATOM 1106 N N . VAL A 1 145 ? -18.980 -2.304 18.173 1.00 77.62 145 VAL A N 1
ATOM 1107 C CA . VAL A 1 145 ? -18.091 -1.386 18.889 1.00 77.62 145 VAL A CA 1
ATOM 1108 C C . VAL A 1 145 ? -18.936 -0.478 19.769 1.00 77.62 145 VAL A C 1
ATOM 1110 O O . VAL A 1 145 ? -19.996 -0.004 19.360 1.00 77.62 145 VAL A O 1
ATOM 1113 N N . GLY A 1 146 ? -18.481 -0.262 20.999 1.00 82.69 146 GLY A N 1
ATOM 1114 C CA . GLY A 1 146 ? -19.180 0.556 21.978 1.00 82.69 146 GLY A CA 1
ATOM 1115 C C . GLY A 1 146 ? -18.206 1.446 22.727 1.00 82.69 146 GLY A C 1
ATOM 1116 O O . GLY A 1 146 ? -17.136 1.000 23.132 1.00 82.69 146 GLY A O 1
ATOM 1117 N N . ASN A 1 147 ? -18.606 2.695 22.939 1.00 87.75 147 ASN A N 1
ATOM 1118 C CA . ASN A 1 147 ? -17.916 3.589 23.856 1.00 87.75 147 ASN A CA 1
ATOM 1119 C C . ASN A 1 147 ? -18.478 3.373 25.262 1.00 87.75 147 ASN A C 1
ATOM 1121 O O . ASN A 1 147 ? -19.696 3.330 25.447 1.00 87.75 147 ASN A O 1
ATOM 1125 N N . MET A 1 148 ? -17.598 3.258 26.254 1.00 84.31 148 MET A N 1
ATOM 1126 C CA . MET A 1 148 ? -17.997 3.306 27.658 1.00 84.31 148 MET A CA 1
ATOM 1127 C C . MET A 1 148 ? -17.883 4.747 28.142 1.00 84.31 148 MET A C 1
ATOM 1129 O O . MET A 1 148 ? -16.788 5.298 28.214 1.00 84.31 148 MET A O 1
ATOM 1133 N N . CYS A 1 149 ? -19.022 5.350 28.470 1.00 88.62 149 CYS A N 1
ATOM 1134 C CA . CYS A 1 149 ? -19.087 6.702 29.009 1.00 88.62 149 CYS A CA 1
ATOM 1135 C C . CYS A 1 149 ? -19.473 6.632 30.486 1.00 88.62 149 CYS A C 1
ATOM 1137 O O . CYS A 1 149 ? -20.443 5.964 30.845 1.00 88.62 149 CYS A O 1
ATOM 1139 N N . ALA A 1 150 ? -18.736 7.347 31.330 1.00 87.38 150 ALA A N 1
ATOM 1140 C CA . ALA A 1 150 ? -19.097 7.584 32.718 1.00 87.38 150 ALA A CA 1
ATOM 1141 C C . ALA A 1 150 ? -19.136 9.095 32.948 1.00 87.38 150 ALA A C 1
ATOM 1143 O O . ALA A 1 150 ? -18.235 9.809 32.512 1.00 87.38 150 ALA A O 1
ATOM 1144 N N . ASP A 1 151 ? -20.185 9.565 33.614 1.00 86.31 151 ASP A N 1
ATOM 1145 C CA . ASP A 1 151 ? -20.377 10.974 33.946 1.00 86.31 151 ASP A CA 1
ATOM 1146 C C . ASP A 1 151 ? -20.411 11.141 35.469 1.00 86.31 151 ASP A C 1
ATOM 1148 O O . ASP A 1 151 ? -20.929 10.288 36.192 1.00 86.31 151 ASP A O 1
ATOM 1152 N N . THR A 1 152 ? -19.837 12.237 35.956 1.00 83.06 152 THR A N 1
ATOM 1153 C CA . THR A 1 152 ? -19.933 12.670 37.352 1.00 83.06 152 THR A CA 1
ATOM 1154 C C . THR A 1 152 ? -20.520 14.079 37.344 1.00 83.06 152 THR A C 1
ATOM 1156 O O . THR A 1 152 ? -19.764 15.046 37.244 1.00 83.06 152 THR A O 1
ATOM 1159 N N . PRO A 1 153 ? -21.854 14.222 37.418 1.00 77.56 153 PRO A N 1
ATOM 1160 C CA . PRO A 1 153 ? -22.493 15.526 37.328 1.00 77.56 153 PRO A CA 1
ATOM 1161 C C . PRO A 1 153 ? -22.147 16.370 38.560 1.00 77.56 153 PRO A C 1
ATOM 1163 O O . PRO A 1 153 ? -22.461 15.994 39.691 1.00 77.56 153 PRO A O 1
ATOM 1166 N N . ILE A 1 154 ? -21.518 17.525 38.339 1.00 79.00 154 ILE A N 1
ATOM 1167 C CA . ILE A 1 154 ? -21.207 18.509 39.383 1.00 79.00 154 ILE A CA 1
ATOM 1168 C C . ILE A 1 154 ? -21.584 19.910 38.899 1.00 79.00 154 ILE A C 1
ATOM 1170 O O . ILE A 1 154 ? -21.269 20.282 37.775 1.00 79.00 154 ILE A O 1
ATOM 1174 N N . GLU A 1 155 ? -22.228 20.673 39.786 1.00 75.69 155 GLU A N 1
ATOM 1175 C CA . GLU A 1 155 ? -22.559 22.104 39.678 1.00 75.69 155 GLU A CA 1
ATOM 1176 C C . GLU A 1 155 ? -23.305 22.544 38.401 1.00 75.69 155 GLU A C 1
ATOM 1178 O O . GLU A 1 155 ? -24.517 22.756 38.447 1.00 75.69 155 GLU A O 1
ATOM 1183 N N . ASP A 1 156 ? -22.600 22.706 37.279 1.00 79.25 156 ASP A N 1
ATOM 1184 C CA . ASP A 1 156 ? -23.113 23.256 36.022 1.00 79.25 156 ASP A CA 1
ATOM 1185 C C . ASP A 1 156 ? -23.181 22.171 34.938 1.00 79.25 156 ASP A C 1
ATOM 1187 O O . ASP A 1 156 ? -22.222 21.916 34.210 1.00 79.25 156 ASP A O 1
ATOM 1191 N N . ILE A 1 157 ? -24.362 21.569 34.788 1.00 79.19 157 ILE A N 1
ATOM 1192 C CA . ILE A 1 157 ? -24.639 20.516 33.796 1.00 79.19 157 ILE A CA 1
ATOM 1193 C C . ILE A 1 157 ? -24.512 20.981 32.334 1.00 79.19 157 ILE A C 1
ATOM 1195 O O . ILE A 1 157 ? -24.650 20.171 31.422 1.00 79.19 157 ILE A O 1
ATOM 1199 N N . THR A 1 158 ? -24.284 22.276 32.089 1.00 83.12 158 THR A N 1
ATOM 1200 C CA . THR A 1 158 ? -24.052 22.814 30.740 1.00 83.12 158 THR A CA 1
ATOM 1201 C C . THR A 1 158 ? -22.572 22.860 30.360 1.00 83.12 158 THR A C 1
ATOM 1203 O O . THR A 1 158 ? -22.246 23.157 29.209 1.00 83.12 158 THR A O 1
ATOM 1206 N N . LYS A 1 159 ? -21.664 22.547 31.297 1.00 78.94 159 LYS A N 1
ATOM 1207 C CA . LYS A 1 159 ? -20.214 22.544 31.084 1.00 78.94 159 LYS A CA 1
ATOM 1208 C C . LYS A 1 159 ? -19.621 21.194 31.458 1.00 78.94 159 LYS A C 1
ATOM 1210 O O . LYS A 1 159 ? -19.440 20.879 32.628 1.00 78.94 159 LYS A O 1
ATOM 1215 N N . THR A 1 160 ? -19.245 20.427 30.443 1.00 85.12 160 THR A N 1
ATOM 1216 C CA . THR A 1 160 ? -18.643 19.102 30.616 1.00 85.12 160 THR A CA 1
ATOM 1217 C C . THR A 1 160 ? -17.174 19.132 30.216 1.00 85.12 160 THR A C 1
ATOM 1219 O O . THR A 1 160 ? -16.828 19.583 29.124 1.00 85.12 160 THR A O 1
ATOM 1222 N N . ILE A 1 161 ? -16.305 18.611 31.083 1.00 84.69 161 ILE A N 1
ATOM 1223 C CA . ILE A 1 161 ? -14.932 18.255 30.717 1.00 84.69 161 ILE A CA 1
ATOM 1224 C C . ILE A 1 161 ? -14.946 16.786 30.301 1.00 84.69 161 ILE A C 1
ATOM 1226 O O . ILE A 1 161 ? -15.327 15.925 31.089 1.00 84.69 161 ILE A O 1
ATOM 1230 N N . VAL A 1 162 ? -14.530 16.501 29.068 1.00 89.06 162 VAL A N 1
ATOM 1231 C CA . VAL A 1 162 ? -14.445 15.133 28.544 1.00 89.06 162 VAL A CA 1
ATOM 1232 C C . VAL A 1 162 ? -12.995 14.672 28.594 1.00 89.06 162 VAL A C 1
ATOM 1234 O O . VAL A 1 162 ? -12.113 15.323 28.036 1.00 89.06 162 VAL A O 1
ATOM 1237 N N . ILE A 1 163 ? -12.756 13.537 29.248 1.00 86.94 163 ILE A N 1
ATOM 1238 C CA . ILE A 1 163 ? -11.465 12.847 29.256 1.00 86.94 163 ILE A CA 1
ATOM 1239 C C . ILE A 1 163 ? -11.694 11.483 28.610 1.00 86.94 163 ILE A C 1
ATOM 1241 O O . ILE A 1 163 ? -12.568 10.738 29.045 1.00 86.94 163 ILE A O 1
ATOM 1245 N N . GLY A 1 164 ? -10.936 11.168 27.560 1.00 88.88 164 GLY A N 1
ATOM 1246 C CA . GLY A 1 164 ? -11.091 9.930 26.800 1.00 88.88 164 GLY A CA 1
ATOM 1247 C C . GLY A 1 164 ? -9.759 9.239 26.537 1.00 88.88 164 GLY A C 1
ATOM 1248 O O . GLY A 1 164 ? -8.727 9.893 26.406 1.00 88.88 164 GLY A O 1
ATOM 1249 N N . SER A 1 165 ? -9.813 7.912 26.442 1.00 84.31 165 SER A N 1
ATOM 1250 C CA . SER A 1 165 ? -8.739 7.049 25.948 1.00 84.31 165 SER A CA 1
ATOM 1251 C C . SER A 1 165 ? -9.358 5.961 25.081 1.00 84.31 165 SER A C 1
ATOM 1253 O O . SER A 1 165 ? -10.457 5.491 25.383 1.00 84.31 165 SER A O 1
ATOM 1255 N N . HIS A 1 166 ? -8.648 5.535 24.039 1.00 85.06 166 HIS A N 1
ATOM 1256 C CA . HIS A 1 166 ? -8.999 4.298 23.349 1.00 85.06 166 HIS A CA 1
ATOM 1257 C C . HIS A 1 166 ? -8.735 3.107 24.290 1.00 85.06 166 HIS A C 1
ATOM 1259 O O . HIS A 1 166 ? -7.823 3.163 25.123 1.00 85.06 166 HIS A O 1
ATOM 1265 N N . ILE A 1 167 ? -9.578 2.075 24.212 1.00 79.56 167 ILE A N 1
ATOM 1266 C CA . ILE A 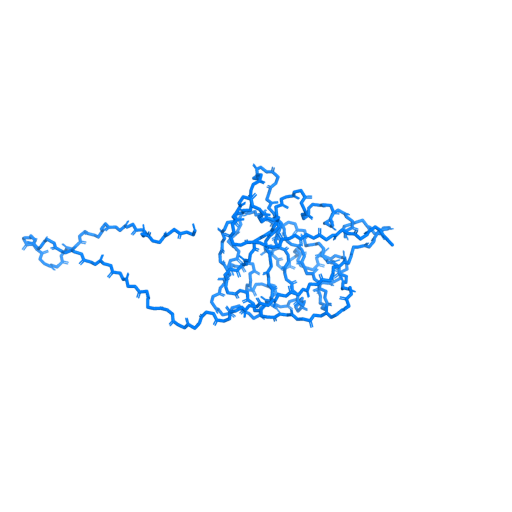1 167 ? -9.431 0.816 24.975 1.00 79.56 167 ILE A CA 1
ATOM 1267 C C . ILE A 1 167 ? -9.046 -0.319 24.029 1.00 79.56 167 ILE A C 1
ATOM 1269 O O . ILE A 1 167 ? -8.392 -1.278 24.435 1.00 79.56 167 ILE A O 1
ATOM 1273 N N . ASP A 1 168 ? -9.448 -0.211 22.767 1.00 71.00 168 ASP A N 1
ATOM 1274 C CA . ASP A 1 168 ? -9.020 -1.118 21.726 1.00 71.00 168 ASP A CA 1
ATOM 1275 C C . ASP A 1 168 ? -7.503 -1.025 21.530 1.00 71.00 168 ASP A C 1
ATOM 1277 O O . ASP A 1 168 ? -6.905 0.053 21.487 1.00 71.00 168 ASP A O 1
ATOM 1281 N N . SER A 1 169 ? -6.892 -2.202 21.454 1.00 56.91 169 SER A N 1
ATOM 1282 C CA . SER A 1 169 ? -5.527 -2.424 21.000 1.00 56.91 169 SER A CA 1
ATOM 1283 C C . SER A 1 169 ? -5.611 -3.381 19.829 1.00 56.91 169 SER A C 1
ATOM 1285 O O . SER A 1 169 ? -6.478 -4.259 19.805 1.00 56.91 169 SER A O 1
ATOM 1287 N N . VAL A 1 170 ? -4.704 -3.203 18.880 1.00 55.53 170 VAL A N 1
ATOM 1288 C CA . VAL A 1 170 ? -4.501 -4.158 17.791 1.00 55.53 170 VAL A CA 1
ATOM 1289 C C . VAL A 1 170 ? -3.711 -5.357 18.295 1.00 55.53 170 VAL A C 1
ATOM 1291 O O . VAL A 1 170 ? -2.857 -5.146 19.190 1.00 55.53 170 VAL A O 1
#

Radius of gyration: 19.24 Å; chains: 1; bounding box: 42×39×56 Å

Secondary structure (DSSP, 8-state):
-------B-SSTTT-SBEE-TT---EE--SPEEEEEPSGGG-SHHHHHH-SS-STTSEEEEE--SS-HHHHHHHHGGG--SEEEEE--TT-SSPPP----TT--S-EEEE-HHHHHHHHHHHH-TT---EE--EE-------------------S-TT------------

Foldseek 3Di:
DDDDDADDDPPQVRHQWYFAALADFDADPDWFWEWEFPPQQQDPVSQVPIPPRQAAGEYEGEDDDDAQQNSLVSVVVRHHQAYEYEYDPVDQGWDHHHHPNPRPHHYIYGYNVGRVVQNVQNPDPVHIHTDRDGDDDPPPDDDDDDDDDDDDDDDDPVDDDDDDDDPDDD

InterPro domains:
  IPR003137 PA domain [PF02225] (38-115)
  IPR046450 PA domain superfamily [SSF52025] (44-91)

pLDDT: mean 83.98, std 9.41, range [49.69, 95.75]

Organism: NCBI:txid392030